Protein AF-A0A3P7K2R1-F1 (afdb_monomer_lite)

Radius of gyration: 23.36 Å; chains: 1; bounding box: 39×32×57 Å

Foldseek 3Di:
DPLPDDEVHQDDPDPPDDDPDGDDDDDDDDLQPPPPPNPPHDDVVVVVVVVVVCPDPVNVVVQVVCVVVQVVCCVVVVHRGGPVCVVVVVVVVCVVVVD

Sequence (99 aa):
MFYEGEQGKDYPEFGNWPHGWTPIPVHTLPGAEDHAGNVFAPCPRAEQLDEELRKSEEYRKLEADNKEFLDFLSEKTGMKVTLSNIYLVHDAHHIEVSL

Secondary structure (DSSP, 8-state):
--TTPPBTTTB---TTPPTT----------TTT-TTT-TT---HHHHHHHHHHHHSHHHHHHHHHTHHHHHHHHHHHSS---TTTHHHHHHHHHHHH--

pLDDT: mean 91.35, std 9.29, range [58.0, 98.69]

Organism: Strongylus vulgaris (NCBI:txid40348)

InterPro domains:
  IPR029033 Histidine phosphatase superfamily [G3DSA:3.40.50.1240] (1-98)
  IPR029033 Histidine phosphatase superfamily [SSF53254] (2-95)

Structure (mmCIF, N/CA/C/O backbone):
data_AF-A0A3P7K2R1-F1
#
_entry.id   AF-A0A3P7K2R1-F1
#
loop_
_atom_site.group_PDB
_atom_site.id
_atom_site.type_symbol
_atom_site.label_atom_id
_atom_site.label_alt_id
_atom_site.label_comp_id
_atom_site.label_asym_id
_atom_site.label_entity_id
_atom_site.label_seq_id
_atom_site.pdbx_PDB_ins_code
_atom_site.Cartn_x
_atom_site.Cartn_y
_atom_site.Cartn_z
_atom_site.occupancy
_atom_site.B_iso_or_equiv
_atom_site.auth_seq_id
_atom_site.auth_comp_id
_atom_site.auth_asym_id
_atom_site.auth_atom_id
_atom_site.pdbx_PDB_model_num
ATOM 1 N N . MET A 1 1 ? 3.168 -1.419 -30.185 1.00 58.38 1 MET A N 1
ATOM 2 C CA . MET A 1 1 ? 3.973 -2.401 -30.935 1.00 58.38 1 MET A CA 1
ATOM 3 C C . MET A 1 1 ? 4.475 -1.692 -32.176 1.00 58.38 1 MET A C 1
ATOM 5 O O . MET A 1 1 ? 3.647 -1.291 -32.984 1.00 58.38 1 MET A O 1
ATOM 9 N N . PHE A 1 2 ? 5.773 -1.405 -32.268 1.00 65.44 2 PHE A N 1
ATOM 10 C CA . PHE A 1 2 ? 6.303 -0.675 -33.419 1.00 65.44 2 PHE A CA 1
ATOM 11 C C . PHE A 1 2 ? 6.454 -1.660 -34.575 1.00 65.44 2 PHE A C 1
ATOM 13 O O . PHE A 1 2 ? 7.447 -2.373 -34.666 1.00 65.44 2 PHE A O 1
ATOM 20 N N . TYR A 1 3 ? 5.424 -1.741 -35.419 1.00 66.44 3 TYR A N 1
ATOM 21 C CA . TYR A 1 3 ? 5.425 -2.599 -36.608 1.00 66.44 3 TYR A CA 1
ATOM 22 C C . TYR A 1 3 ? 6.571 -2.263 -37.578 1.00 66.44 3 TYR A C 1
ATOM 24 O O . TYR A 1 3 ? 6.962 -3.113 -38.368 1.00 66.44 3 TYR A O 1
ATOM 32 N N . GLU A 1 4 ? 7.120 -1.050 -37.486 1.00 76.94 4 GLU A N 1
ATOM 33 C CA . GLU A 1 4 ? 8.211 -0.539 -38.324 1.00 76.94 4 GLU A CA 1
ATOM 34 C C . GLU A 1 4 ? 9.598 -0.635 -37.663 1.00 76.94 4 GLU A C 1
ATOM 36 O O . GLU A 1 4 ? 10.551 -0.058 -38.173 1.00 76.94 4 GLU A O 1
ATOM 41 N N . GLY A 1 5 ? 9.733 -1.325 -36.525 1.00 77.19 5 GLY A N 1
ATOM 42 C CA . GLY A 1 5 ? 11.025 -1.438 -35.843 1.00 77.19 5 GLY A CA 1
ATOM 43 C C . GLY A 1 5 ? 12.082 -2.170 -36.683 1.00 77.19 5 GLY A C 1
ATOM 44 O O . GLY A 1 5 ? 11.815 -3.228 -37.258 1.00 77.19 5 GLY A O 1
ATOM 45 N N . GLU A 1 6 ? 13.304 -1.646 -36.701 1.00 81.31 6 GLU A N 1
ATOM 46 C CA . GLU A 1 6 ? 14.467 -2.225 -37.377 1.00 81.31 6 GLU A CA 1
ATOM 47 C C . GLU A 1 6 ? 15.242 -3.166 -36.431 1.00 81.31 6 GLU A C 1
ATOM 49 O O . GLU A 1 6 ? 15.662 -2.780 -35.334 1.00 81.31 6 GLU A O 1
ATOM 54 N N . GLN A 1 7 ? 15.463 -4.416 -36.858 1.00 80.50 7 GLN A N 1
ATOM 55 C CA . GLN A 1 7 ? 16.265 -5.393 -36.111 1.00 80.50 7 GLN A CA 1
ATOM 56 C C . GLN A 1 7 ? 17.705 -4.893 -35.929 1.00 80.50 7 GLN A C 1
ATOM 58 O O . GLN A 1 7 ? 18.306 -4.363 -36.859 1.00 80.50 7 GLN A O 1
ATOM 63 N N . GLY A 1 8 ? 18.265 -5.061 -34.729 1.00 81.75 8 GLY A N 1
ATOM 64 C CA . GLY A 1 8 ? 19.620 -4.602 -34.399 1.00 81.75 8 GLY A CA 1
ATOM 65 C C . GLY A 1 8 ? 19.720 -3.105 -34.083 1.00 81.75 8 GLY A C 1
ATOM 66 O O . GLY A 1 8 ? 20.781 -2.651 -33.659 1.00 81.75 8 GLY A O 1
ATOM 67 N N . LYS A 1 9 ? 18.623 -2.350 -34.230 1.00 84.62 9 LYS A N 1
ATOM 68 C CA . LYS A 1 9 ? 18.534 -0.923 -33.893 1.00 84.62 9 LYS A CA 1
ATOM 69 C C . LYS A 1 9 ? 17.439 -0.645 -32.866 1.00 84.62 9 LYS A C 1
ATOM 71 O O . LYS A 1 9 ? 17.743 -0.145 -31.788 1.00 84.62 9 LYS A O 1
ATOM 76 N N . ASP A 1 10 ? 16.195 -1.012 -33.176 1.00 79.81 10 ASP A N 1
ATOM 77 C CA . ASP A 1 10 ? 15.026 -0.7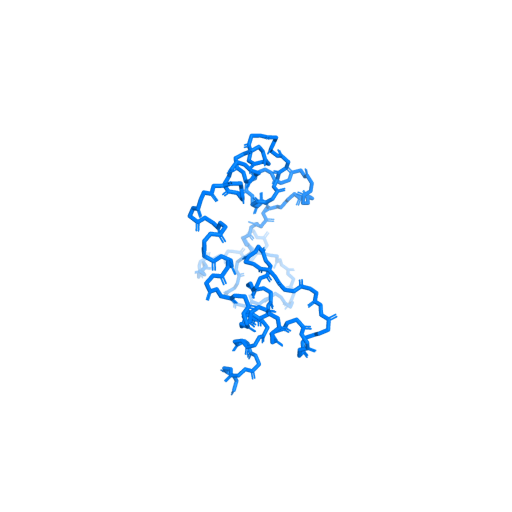55 -32.321 1.00 79.81 10 ASP A CA 1
ATOM 78 C C . ASP A 1 10 ? 14.709 -1.937 -31.389 1.00 79.81 10 ASP A C 1
ATOM 80 O O . ASP A 1 10 ? 14.068 -1.775 -30.350 1.00 79.81 10 ASP A O 1
ATOM 84 N N . TYR A 1 11 ? 15.173 -3.139 -31.739 1.00 79.50 11 TYR A N 1
ATOM 85 C CA . TYR A 1 11 ? 15.159 -4.319 -30.876 1.00 79.50 11 TYR A CA 1
ATOM 86 C C . TYR A 1 11 ? 16.397 -5.200 -31.118 1.00 79.50 11 TYR A C 1
ATOM 88 O O . TYR A 1 11 ? 16.998 -5.129 -32.194 1.00 79.50 11 TYR A O 1
ATOM 96 N N . PRO A 1 12 ? 16.807 -6.031 -30.139 1.00 84.69 12 PRO A N 1
ATOM 97 C CA . PRO A 1 12 ? 17.996 -6.868 -30.255 1.00 84.69 12 PRO A CA 1
ATOM 98 C C . PRO A 1 12 ? 17.973 -7.807 -31.462 1.00 84.69 12 PRO A C 1
ATOM 100 O O . PRO A 1 12 ? 16.979 -8.478 -31.736 1.00 84.69 12 PRO A O 1
ATOM 103 N N . GLU A 1 13 ? 19.121 -7.934 -32.127 1.00 81.50 13 GLU A N 1
ATOM 104 C CA . GLU A 1 13 ? 19.378 -8.953 -33.149 1.00 81.50 13 GLU A CA 1
ATOM 105 C C . GLU A 1 13 ? 19.674 -10.313 -32.484 1.00 81.50 13 GLU A C 1
ATOM 107 O O . GLU A 1 13 ? 20.746 -10.896 -32.620 1.00 81.50 13 GLU A O 1
ATOM 112 N N . PHE A 1 14 ? 18.729 -10.806 -31.682 1.00 80.25 14 PHE A N 1
ATOM 113 C CA . PHE A 1 14 ? 18.819 -12.107 -31.023 1.00 80.25 14 PHE A CA 1
ATOM 114 C C . PHE A 1 14 ? 17.766 -13.046 -31.609 1.00 80.25 14 PHE A C 1
ATOM 116 O O . PHE A 1 14 ? 16.590 -12.700 -31.661 1.00 80.25 14 PHE A O 1
ATOM 123 N N . GLY A 1 15 ? 18.174 -14.245 -32.039 1.00 77.69 15 GLY A N 1
ATOM 124 C CA . GLY A 1 15 ? 17.319 -15.151 -32.821 1.00 77.69 15 GLY A CA 1
ATOM 125 C C . GLY A 1 15 ? 16.009 -15.580 -32.145 1.00 77.69 15 GLY A C 1
ATOM 126 O O . GLY A 1 15 ? 15.071 -15.954 -32.838 1.00 77.69 15 GLY A O 1
ATOM 127 N N . ASN A 1 16 ? 15.921 -15.483 -30.815 1.00 81.19 16 ASN A N 1
ATOM 128 C CA . ASN A 1 16 ? 14.717 -15.823 -30.047 1.00 81.19 16 ASN A CA 1
ATOM 129 C C . ASN A 1 1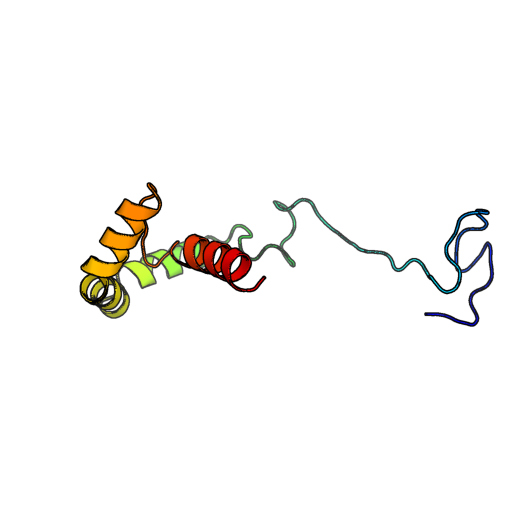6 ? 13.927 -14.590 -29.572 1.00 81.19 16 ASN A C 1
ATOM 131 O O . ASN A 1 16 ? 13.115 -14.700 -28.653 1.00 81.19 16 ASN A O 1
ATOM 135 N N . TRP A 1 17 ? 14.179 -13.406 -30.136 1.00 80.69 17 TRP A N 1
ATOM 136 C CA . TRP A 1 17 ? 13.408 -12.217 -29.787 1.00 80.69 17 TRP A CA 1
ATOM 137 C C . TRP A 1 17 ? 11.969 -12.310 -30.326 1.00 80.69 17 TRP A C 1
ATOM 139 O O . TRP A 1 17 ? 11.786 -12.645 -31.500 1.00 80.69 17 TRP A O 1
ATOM 149 N N . PRO A 1 18 ? 10.934 -12.023 -29.512 1.00 79.62 18 PRO A N 1
ATOM 150 C CA . PRO A 1 18 ? 9.551 -12.145 -29.955 1.00 79.62 18 PRO A CA 1
ATOM 151 C C . PRO A 1 18 ? 9.212 -11.155 -31.076 1.00 79.62 18 PRO A C 1
ATOM 153 O O . PRO A 1 18 ? 9.494 -9.957 -30.991 1.00 79.62 18 PRO A O 1
ATOM 156 N N . HIS A 1 19 ? 8.556 -11.660 -32.123 1.00 72.62 19 HIS A N 1
ATOM 157 C CA . HIS A 1 19 ? 8.041 -10.826 -33.204 1.00 72.62 19 HIS A CA 1
ATOM 158 C C . HIS A 1 19 ? 6.926 -9.911 -32.684 1.00 72.62 19 HIS A C 1
ATOM 160 O O . HIS A 1 19 ? 6.056 -10.350 -31.931 1.00 72.62 19 HIS A O 1
ATOM 166 N N . GLY A 1 20 ? 6.944 -8.638 -33.084 1.00 74.94 20 GLY A N 1
ATOM 167 C CA . GLY A 1 20 ? 5.978 -7.664 -3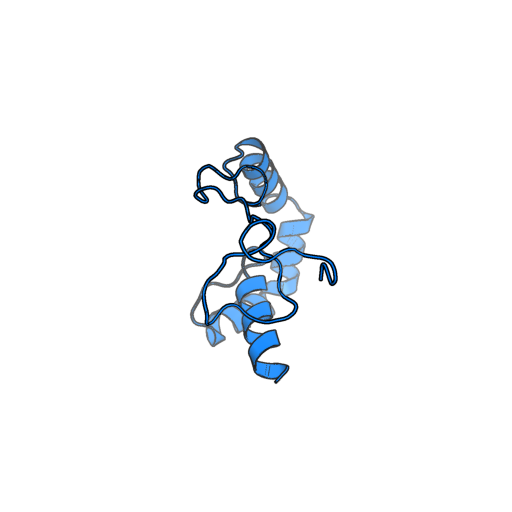2.582 1.00 74.94 20 GLY A CA 1
ATOM 168 C C . GLY A 1 20 ? 6.215 -7.274 -31.119 1.00 74.94 20 GLY A C 1
ATOM 169 O O . GLY A 1 20 ? 5.288 -6.906 -30.406 1.00 74.94 20 GLY A O 1
ATOM 170 N N . TRP A 1 21 ? 7.445 -7.333 -30.621 1.00 77.81 21 TRP A N 1
ATOM 171 C CA . TRP A 1 21 ? 7.747 -6.798 -29.299 1.00 77.81 21 TRP A CA 1
ATOM 172 C C . TRP A 1 21 ? 8.922 -5.833 -29.353 1.00 77.81 21 TRP A C 1
ATOM 174 O O . TRP A 1 21 ? 10.008 -6.168 -29.824 1.00 77.81 21 TRP A O 1
ATOM 184 N N . THR A 1 22 ? 8.695 -4.622 -28.851 1.00 80.06 22 THR A N 1
ATOM 185 C CA . THR A 1 22 ? 9.721 -3.587 -28.729 1.00 80.06 22 THR A CA 1
ATOM 186 C C . THR A 1 22 ? 10.038 -3.423 -27.250 1.00 80.06 22 THR A C 1
ATOM 188 O O . THR A 1 22 ? 9.100 -3.235 -26.468 1.00 80.06 22 THR A O 1
ATOM 191 N N . PRO A 1 23 ? 11.317 -3.482 -26.846 1.00 83.06 23 PRO A N 1
ATOM 192 C CA . PRO A 1 23 ? 11.664 -3.283 -25.453 1.00 83.06 23 PRO A CA 1
ATOM 193 C C . PRO A 1 23 ? 11.415 -1.818 -25.087 1.00 83.06 23 PRO A C 1
ATOM 195 O O . PRO A 1 23 ? 11.950 -0.910 -25.718 1.00 83.06 23 PRO A O 1
ATOM 198 N N . ILE A 1 24 ? 10.598 -1.586 -24.063 1.00 85.44 24 ILE A N 1
ATOM 199 C CA . ILE A 1 24 ? 10.406 -0.260 -23.470 1.00 85.44 24 ILE A CA 1
ATOM 200 C C . ILE A 1 24 ? 11.130 -0.277 -22.124 1.00 85.44 24 ILE A C 1
ATOM 202 O O . ILE A 1 24 ? 10.880 -1.188 -21.330 1.00 85.44 24 ILE A O 1
ATOM 206 N N . PRO A 1 25 ? 12.042 0.674 -21.856 1.00 90.69 25 PRO A N 1
ATOM 207 C CA . PRO A 1 25 ? 12.760 0.699 -20.593 1.00 90.69 25 PRO A CA 1
ATOM 208 C C . PRO A 1 25 ? 11.784 0.892 -19.429 1.00 90.69 25 PRO A C 1
ATOM 210 O O . PRO A 1 25 ? 10.942 1.789 -19.446 1.00 90.69 25 PRO A O 1
ATOM 213 N N . VAL A 1 26 ? 11.931 0.054 -18.404 1.00 93.94 26 VAL A N 1
ATOM 214 C CA . VAL A 1 26 ? 11.225 0.192 -17.128 1.00 93.94 26 VAL A CA 1
ATOM 215 C C . VAL A 1 26 ? 12.237 0.680 -16.102 1.00 93.94 26 VAL A C 1
ATOM 217 O O . VAL A 1 26 ? 13.150 -0.051 -15.719 1.00 93.94 26 VAL A O 1
ATOM 220 N N . HIS A 1 27 ? 12.107 1.939 -15.693 1.00 95.06 27 HIS A N 1
ATOM 221 C CA . HIS A 1 27 ? 12.949 2.519 -14.652 1.00 95.06 27 HIS A CA 1
ATOM 222 C C . HIS A 1 27 ? 12.421 2.120 -13.273 1.00 95.06 27 HIS A C 1
ATOM 224 O O . HIS A 1 27 ? 11.216 2.144 -13.040 1.00 95.06 27 HIS A O 1
ATOM 230 N N . THR A 1 28 ? 13.326 1.766 -12.363 1.00 94.56 28 THR A N 1
ATOM 231 C CA . THR A 1 28 ? 12.995 1.411 -10.979 1.00 94.56 28 THR A CA 1
ATOM 232 C C . THR A 1 28 ? 14.104 1.868 -10.042 1.00 94.56 28 THR A C 1
ATOM 234 O O . THR A 1 28 ? 15.251 2.033 -10.462 1.00 94.56 28 THR A O 1
ATOM 237 N N . LEU A 1 29 ? 13.759 2.035 -8.769 1.00 95.56 29 LEU A N 1
ATOM 238 C CA . LEU A 1 29 ? 14.685 2.286 -7.669 1.00 95.56 29 LEU A CA 1
ATOM 239 C C . LEU A 1 29 ? 14.488 1.218 -6.580 1.00 95.56 29 LEU A C 1
ATOM 241 O O . LEU A 1 29 ? 13.434 0.574 -6.547 1.00 95.56 29 LEU A O 1
ATOM 245 N N . PRO A 1 30 ? 15.473 0.993 -5.692 1.00 95.12 30 PRO A N 1
ATOM 246 C CA . PRO A 1 30 ? 15.237 0.256 -4.455 1.00 95.12 30 PRO A CA 1
ATOM 247 C C . PRO A 1 30 ? 14.098 0.903 -3.657 1.00 95.12 30 PRO A C 1
ATOM 249 O O . PRO A 1 30 ? 14.015 2.124 -3.579 1.00 95.12 30 PRO A O 1
ATOM 252 N N . GLY A 1 31 ? 13.237 0.106 -3.016 1.00 92.88 31 GLY A N 1
ATOM 253 C CA . GLY A 1 31 ? 12.017 0.629 -2.379 1.00 92.88 31 GLY A CA 1
ATOM 254 C C . GLY A 1 31 ? 12.248 1.687 -1.288 1.00 92.88 31 GLY A C 1
ATOM 255 O O . GLY A 1 31 ? 11.388 2.534 -1.065 1.00 92.88 31 GLY A O 1
ATOM 256 N N . ALA A 1 32 ? 13.414 1.678 -0.634 1.00 92.00 32 ALA A N 1
ATOM 257 C CA . ALA A 1 32 ? 13.791 2.693 0.355 1.00 92.00 32 ALA A CA 1
ATOM 258 C C . ALA A 1 32 ? 14.152 4.060 -0.267 1.00 92.00 32 ALA A C 1
ATOM 260 O O . ALA A 1 32 ? 14.130 5.071 0.430 1.00 92.00 32 ALA A O 1
ATOM 261 N N . GLU A 1 33 ? 14.479 4.085 -1.559 1.00 93.88 33 GLU A N 1
ATOM 262 C CA . GLU A 1 33 ? 14.879 5.272 -2.329 1.00 93.88 33 GLU A CA 1
ATOM 263 C C . GLU A 1 33 ? 13.782 5.718 -3.312 1.00 93.88 33 GLU A C 1
ATOM 265 O O . GLU A 1 33 ? 13.864 6.790 -3.913 1.00 93.88 33 GLU A O 1
ATOM 270 N N . ASP A 1 34 ? 12.742 4.900 -3.493 1.00 94.31 34 ASP A N 1
ATOM 271 C CA . ASP A 1 34 ? 11.646 5.188 -4.407 1.00 94.31 34 ASP A CA 1
ATOM 272 C C . ASP A 1 34 ? 10.630 6.153 -3.788 1.00 94.31 34 ASP A C 1
ATOM 274 O O . ASP A 1 34 ? 9.630 5.755 -3.202 1.00 94.31 34 ASP A O 1
ATOM 278 N N . HIS A 1 35 ? 10.860 7.451 -3.945 1.00 91.62 35 HIS A N 1
ATOM 279 C CA . HIS A 1 35 ? 9.926 8.477 -3.473 1.00 91.62 35 HIS A CA 1
ATOM 280 C C . HIS A 1 35 ? 8.727 8.714 -4.409 1.00 91.62 35 HIS A C 1
ATOM 282 O O . HIS A 1 35 ? 7.874 9.542 -4.091 1.00 91.62 35 HIS A O 1
ATOM 288 N N . ALA A 1 36 ? 8.668 8.042 -5.565 1.00 91.94 36 ALA A N 1
ATOM 289 C CA . ALA A 1 36 ? 7.619 8.238 -6.567 1.00 91.94 36 ALA A CA 1
ATOM 290 C C . ALA A 1 36 ? 6.600 7.089 -6.581 1.00 91.94 36 ALA A C 1
ATOM 292 O O . ALA A 1 36 ? 5.399 7.340 -6.665 1.00 91.94 36 ALA A O 1
ATOM 293 N N . GLY A 1 37 ? 7.071 5.843 -6.512 1.00 92.31 37 GLY A N 1
ATOM 294 C CA . GLY A 1 37 ? 6.248 4.636 -6.546 1.00 92.31 37 GLY A CA 1
ATOM 295 C C . GLY A 1 37 ? 5.933 4.048 -5.171 1.00 92.31 37 GLY A C 1
ATOM 296 O O . GLY A 1 37 ? 4.896 3.401 -5.014 1.00 92.31 37 GLY A O 1
ATOM 297 N N . ASN A 1 38 ? 6.767 4.287 -4.152 1.00 94.12 38 ASN A N 1
ATOM 298 C CA . ASN A 1 38 ? 6.506 3.779 -2.808 1.00 94.12 38 ASN A CA 1
ATOM 299 C C . ASN A 1 38 ? 5.541 4.701 -2.048 1.00 94.12 38 ASN A C 1
ATOM 301 O O . ASN A 1 38 ? 5.931 5.729 -1.495 1.00 94.12 38 ASN A O 1
ATOM 305 N N . VAL A 1 39 ? 4.279 4.285 -1.944 1.00 90.31 39 VAL A N 1
ATOM 306 C CA . VAL A 1 39 ? 3.256 4.986 -1.144 1.00 90.31 39 VAL A CA 1
ATOM 307 C C . VAL A 1 39 ? 3.571 5.021 0.359 1.00 90.31 39 VAL A C 1
ATOM 309 O O . VAL A 1 39 ? 2.978 5.810 1.089 1.00 90.31 39 VAL A O 1
ATOM 312 N N . PHE A 1 40 ? 4.521 4.200 0.816 1.00 90.56 40 PHE A N 1
ATOM 313 C CA . PHE A 1 40 ? 5.038 4.159 2.185 1.00 90.56 40 PHE A CA 1
ATOM 314 C C . PHE A 1 40 ? 6.447 4.758 2.299 1.00 90.56 40 PHE A C 1
ATOM 316 O O . PHE A 1 40 ? 7.187 4.428 3.227 1.00 90.56 40 PHE A O 1
ATOM 323 N N . ALA A 1 41 ? 6.854 5.611 1.353 1.00 93.00 41 ALA A N 1
ATOM 324 C CA . ALA A 1 41 ? 8.110 6.343 1.462 1.00 93.00 41 ALA A CA 1
ATOM 325 C C . ALA A 1 41 ? 8.173 7.109 2.806 1.00 93.00 41 ALA A C 1
ATOM 327 O O . ALA A 1 41 ? 7.162 7.695 3.211 1.00 93.00 41 ALA A O 1
ATOM 328 N N . PRO A 1 42 ? 9.333 7.138 3.501 1.00 91.81 42 PRO A N 1
ATOM 329 C CA . PRO A 1 42 ? 9.449 7.779 4.809 1.00 91.81 42 PRO A CA 1
ATOM 330 C C . PRO A 1 42 ? 8.955 9.230 4.795 1.00 91.81 42 PRO A C 1
ATOM 332 O O . PRO A 1 42 ? 9.507 10.086 4.102 1.00 91.81 42 PRO A O 1
ATOM 335 N N . CYS A 1 43 ? 7.912 9.509 5.575 1.00 92.88 43 CYS A N 1
ATOM 336 C CA . CYS A 1 43 ? 7.280 10.821 5.634 1.00 92.88 43 CYS A CA 1
ATOM 337 C C . CYS A 1 43 ? 6.790 11.105 7.063 1.00 92.88 43 CYS A C 1
ATOM 339 O O . CYS A 1 43 ? 5.668 10.733 7.414 1.00 92.88 43 CYS A O 1
ATOM 341 N N . PRO A 1 44 ? 7.581 11.824 7.885 1.00 95.88 44 PRO A N 1
ATOM 342 C CA . PRO A 1 44 ? 7.214 12.119 9.273 1.00 95.88 44 PRO A CA 1
ATOM 343 C C . PRO A 1 44 ? 5.865 12.837 9.412 1.00 95.88 44 PRO A C 1
ATOM 345 O O . PRO A 1 44 ? 5.142 12.655 10.389 1.00 95.88 44 PRO A O 1
ATOM 348 N N . ARG A 1 45 ? 5.488 13.650 8.414 1.00 96.38 45 ARG A N 1
ATOM 349 C CA . ARG A 1 45 ? 4.186 14.326 8.414 1.00 96.38 45 ARG A CA 1
ATOM 350 C C . ARG A 1 45 ? 3.028 13.352 8.195 1.00 96.38 45 ARG A C 1
ATOM 352 O O . ARG A 1 45 ? 1.976 13.551 8.794 1.00 96.38 45 ARG A O 1
ATOM 359 N N . ALA A 1 46 ? 3.204 12.333 7.355 1.00 95.06 46 ALA A N 1
ATOM 360 C CA . ALA A 1 46 ? 2.184 11.311 7.146 1.00 95.06 46 ALA A CA 1
ATOM 361 C C . ALA A 1 46 ? 1.976 10.486 8.422 1.00 95.06 46 ALA A C 1
ATOM 363 O O . ALA A 1 46 ? 0.837 10.305 8.834 1.00 95.06 46 ALA A O 1
ATOM 364 N N . GLU A 1 47 ? 3.063 10.091 9.092 1.00 95.88 47 GLU A N 1
ATOM 365 C CA . GLU A 1 47 ? 3.007 9.386 10.382 1.00 95.88 47 GLU A CA 1
ATOM 366 C C . GLU A 1 47 ? 2.257 10.206 11.440 1.00 95.88 47 GLU A C 1
ATOM 368 O O . GLU A 1 47 ? 1.336 9.704 12.084 1.00 95.88 47 GLU A O 1
ATOM 373 N N . GLN A 1 48 ? 2.578 11.498 11.566 1.00 98.12 48 GLN A N 1
ATOM 374 C CA . GLN A 1 48 ? 1.881 12.391 12.493 1.00 98.12 48 GLN A CA 1
ATOM 375 C C . GLN A 1 48 ? 0.372 12.470 12.198 1.00 98.12 48 GLN A C 1
ATOM 377 O O . GLN A 1 48 ? -0.446 12.385 13.112 1.00 98.12 48 GLN A O 1
ATOM 382 N N . LEU A 1 49 ? -0.001 12.651 10.929 1.00 97.62 49 LEU A N 1
ATOM 383 C CA . LEU A 1 49 ? -1.403 12.769 10.515 1.00 97.62 49 LEU A CA 1
ATOM 384 C C . LEU A 1 49 ? -2.186 11.473 10.740 1.00 97.62 49 LEU A C 1
ATOM 386 O O . LEU A 1 49 ? -3.346 11.513 11.141 1.00 97.62 49 LEU A O 1
ATOM 390 N N . ASP A 1 50 ? -1.551 10.332 10.505 1.00 96.44 50 ASP A N 1
ATOM 391 C CA . ASP A 1 50 ? -2.126 9.011 10.733 1.00 96.44 50 ASP A CA 1
ATOM 392 C C . ASP A 1 50 ? -2.358 8.754 12.235 1.00 96.44 50 ASP A C 1
ATOM 394 O O . ASP A 1 50 ? -3.411 8.259 12.640 1.00 96.44 50 ASP A O 1
ATOM 398 N N . GLU A 1 51 ? -1.439 9.184 13.104 1.00 97.31 51 GLU A N 1
ATOM 399 C CA . GLU A 1 51 ? -1.667 9.162 14.552 1.00 97.31 51 GLU A CA 1
ATOM 400 C C . GLU A 1 51 ? -2.800 10.090 15.009 1.00 97.31 51 GLU A C 1
ATOM 402 O O . GLU A 1 51 ? -3.584 9.711 15.886 1.00 97.31 51 GLU A O 1
ATOM 407 N N . GLU A 1 52 ? -2.870 11.308 14.465 1.00 98.38 52 GLU A N 1
ATOM 408 C CA . GLU A 1 52 ? -3.945 12.267 14.751 1.00 98.38 52 GLU A CA 1
ATOM 409 C C . GLU A 1 52 ? -5.306 11.689 14.333 1.00 98.38 52 GLU A C 1
ATOM 411 O O . GLU A 1 52 ? -6.249 11.707 15.127 1.00 98.38 52 GLU A O 1
ATOM 416 N N . LEU A 1 53 ? -5.384 11.086 13.141 1.00 98.00 53 LEU A N 1
ATOM 417 C CA . LEU A 1 53 ? -6.576 10.408 12.631 1.00 98.00 53 LEU A CA 1
ATOM 418 C C . LEU A 1 53 ? -7.020 9.271 13.557 1.00 98.00 53 LEU A C 1
ATOM 420 O 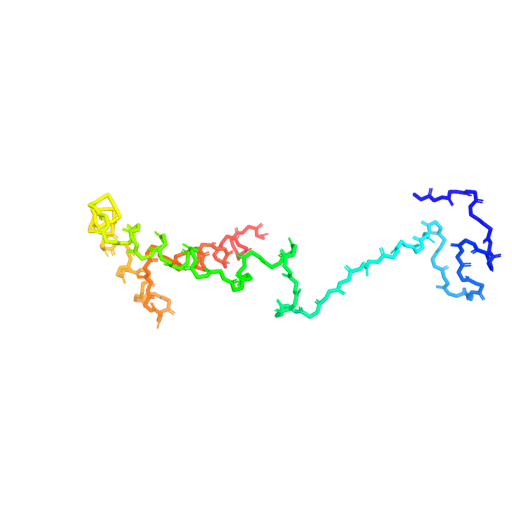O . LEU A 1 53 ? -8.185 9.208 13.934 1.00 98.00 53 LEU A O 1
ATOM 424 N N . ARG A 1 54 ? -6.105 8.392 13.981 1.00 97.19 54 ARG A N 1
ATOM 425 C CA . ARG A 1 54 ? -6.457 7.256 14.856 1.00 97.19 54 ARG A CA 1
ATOM 426 C C . ARG A 1 54 ? -6.949 7.677 16.240 1.00 97.19 54 ARG A C 1
ATOM 428 O O . ARG A 1 54 ? -7.654 6.914 16.900 1.00 97.19 54 ARG A O 1
ATOM 435 N N . LYS A 1 55 ? -6.577 8.873 16.698 1.00 97.81 55 LYS A N 1
ATOM 436 C CA . LYS A 1 55 ? -7.041 9.450 17.970 1.00 97.81 55 LYS A CA 1
ATOM 437 C C . LYS A 1 55 ? -8.376 10.193 17.824 1.00 97.81 55 LYS A C 1
ATOM 439 O O . LYS A 1 55 ? -8.967 10.524 18.855 1.00 97.81 55 LYS A O 1
ATOM 444 N N . SER A 1 56 ? -8.846 10.437 16.598 1.00 98.50 56 SER A N 1
ATOM 445 C CA . SER A 1 56 ? -10.090 11.160 16.331 1.00 98.50 56 SER A CA 1
ATOM 446 C C . SER A 1 56 ? -11.316 10.404 16.853 1.00 98.50 56 SER A C 1
ATOM 448 O O . SER A 1 56 ? -11.302 9.180 17.032 1.00 98.50 56 SER A O 1
ATOM 450 N N . GLU A 1 57 ? -12.390 11.143 17.130 1.00 98.62 57 GLU A N 1
ATOM 451 C CA . GLU A 1 57 ? -13.641 10.557 17.613 1.00 98.62 57 GLU A CA 1
ATOM 452 C C . GLU A 1 57 ? -14.257 9.634 16.557 1.00 98.62 57 GLU A C 1
ATOM 454 O O . GLU A 1 57 ? -14.715 8.542 16.880 1.00 98.62 57 GLU A O 1
ATOM 459 N N . GLU A 1 58 ? -14.205 10.037 15.290 1.00 98.31 58 GLU A N 1
ATOM 460 C CA . GLU A 1 58 ? -14.778 9.317 14.157 1.00 98.31 58 GLU A CA 1
ATOM 461 C C . GLU A 1 58 ? -14.104 7.961 13.957 1.00 98.31 58 GLU A C 1
ATOM 463 O O . GLU A 1 58 ? -14.794 6.951 13.817 1.00 98.31 58 GLU A O 1
ATOM 468 N N . TYR A 1 59 ? -12.767 7.918 13.995 1.00 98.31 59 TYR A N 1
ATOM 469 C CA . TYR A 1 59 ? -12.023 6.668 13.846 1.00 98.31 59 TYR A CA 1
ATOM 470 C C . TYR A 1 59 ? -12.317 5.713 15.006 1.00 98.31 59 TYR A C 1
ATOM 472 O O . TYR A 1 59 ? -12.636 4.542 14.795 1.00 98.31 59 TYR A O 1
ATOM 480 N N . ARG A 1 60 ? -12.263 6.218 16.246 1.00 98.31 60 ARG A N 1
ATOM 481 C CA . ARG A 1 60 ? -12.525 5.411 17.447 1.00 98.31 60 ARG A CA 1
ATOM 482 C C . ARG A 1 60 ? -13.962 4.907 17.500 1.00 98.31 60 ARG A C 1
ATOM 484 O O . ARG A 1 60 ? -14.191 3.781 17.937 1.00 98.31 60 ARG A O 1
ATOM 491 N N . LYS A 1 61 ? -14.920 5.722 17.057 1.00 98.62 61 LYS A N 1
ATOM 492 C CA . LYS A 1 61 ? -16.320 5.323 16.939 1.00 98.62 61 LYS A CA 1
ATOM 493 C C . LYS A 1 61 ? -16.487 4.229 15.891 1.00 98.62 61 LYS A C 1
ATOM 495 O O . LYS A 1 61 ? -17.101 3.217 16.195 1.00 98.62 61 LYS A O 1
ATOM 500 N N . LEU A 1 62 ? -15.885 4.379 14.710 1.00 98.50 62 LEU A N 1
ATOM 501 C CA . LEU A 1 62 ? -15.934 3.352 13.669 1.00 98.50 62 LEU A CA 1
ATOM 502 C C . LEU A 1 62 ? -15.337 2.022 14.154 1.00 98.50 62 LEU A C 1
ATOM 504 O O . LEU A 1 62 ? -15.893 0.962 13.874 1.00 98.50 62 LEU A O 1
ATOM 508 N N . GLU A 1 63 ? -14.237 2.066 14.906 1.00 97.94 63 GLU A N 1
ATOM 509 C CA . GLU A 1 63 ? -13.620 0.867 15.483 1.00 97.94 63 GLU A CA 1
ATOM 510 C C . GLU A 1 63 ? -14.520 0.219 16.545 1.00 97.94 63 GLU A C 1
ATOM 512 O O . GLU A 1 63 ? -14.699 -0.998 16.538 1.00 97.94 63 GLU A O 1
ATOM 517 N N . ALA A 1 64 ? -15.130 1.022 17.422 1.00 98.44 64 ALA A N 1
ATOM 518 C CA . ALA A 1 64 ? -16.061 0.535 18.437 1.00 98.44 64 ALA A CA 1
ATOM 519 C C . ALA A 1 64 ? -17.325 -0.083 17.815 1.00 98.44 64 ALA A C 1
ATOM 521 O O . ALA A 1 64 ? -17.713 -1.187 18.198 1.00 98.44 64 ALA A O 1
ATOM 522 N N . ASP A 1 65 ? -17.918 0.590 16.826 1.00 98.69 65 ASP A N 1
ATOM 523 C CA . ASP A 1 65 ? -19.135 0.157 16.132 1.00 98.69 65 ASP A CA 1
ATOM 524 C C . ASP A 1 65 ? -18.918 -1.163 15.362 1.00 98.69 65 ASP A C 1
ATOM 526 O O . ASP A 1 65 ? -19.860 -1.929 15.175 1.00 98.69 65 ASP A O 1
ATOM 530 N N . ASN A 1 66 ? -17.678 -1.470 14.955 1.00 98.56 66 ASN A N 1
ATOM 531 C CA . ASN A 1 66 ? -17.319 -2.692 14.220 1.00 98.56 66 ASN A CA 1
ATOM 532 C C . ASN A 1 66 ? -16.545 -3.716 15.063 1.00 98.56 66 ASN A C 1
ATOM 534 O O . ASN A 1 66 ? -15.999 -4.680 14.519 1.00 98.56 66 ASN A O 1
ATOM 538 N N . LYS A 1 67 ? -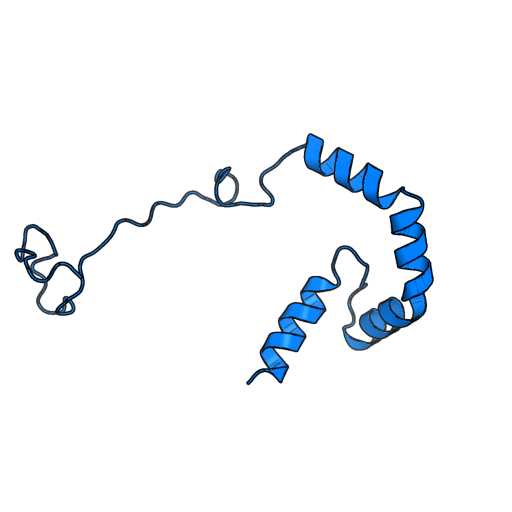16.485 -3.534 16.388 1.00 98.44 67 LYS A N 1
ATOM 539 C CA . LYS A 1 67 ? -15.637 -4.345 17.267 1.00 98.44 67 LYS A CA 1
ATOM 540 C C . LYS A 1 67 ? -15.892 -5.848 17.136 1.00 98.44 67 LYS A C 1
ATOM 542 O O . LYS A 1 67 ? -14.938 -6.610 17.026 1.00 98.44 67 LYS A O 1
ATOM 547 N N . GLU A 1 68 ? -17.154 -6.269 17.128 1.00 98.69 68 GLU A N 1
ATOM 548 C CA . GLU A 1 68 ? -17.516 -7.690 17.032 1.00 98.69 68 GLU A CA 1
ATOM 549 C C . GLU A 1 68 ? -16.997 -8.325 15.733 1.00 98.69 68 GLU A C 1
ATOM 551 O O . GLU A 1 68 ? -16.445 -9.423 15.745 1.00 98.69 68 GLU A O 1
ATOM 556 N N . PHE A 1 69 ? -17.102 -7.604 14.615 1.00 98.56 69 PHE A N 1
ATOM 557 C CA . PHE A 1 69 ? -16.611 -8.076 13.325 1.00 98.56 69 PHE A CA 1
ATOM 558 C C . PHE A 1 69 ? -15.081 -8.155 13.287 1.00 98.56 69 PHE A C 1
ATOM 560 O O . PHE A 1 69 ? -14.525 -9.150 12.823 1.00 98.56 69 PHE A O 1
ATOM 567 N N . LEU A 1 70 ? -14.389 -7.143 13.816 1.00 98.56 70 LEU A N 1
ATOM 568 C CA . LEU A 1 70 ? -12.926 -7.141 13.905 1.00 98.56 70 LEU A CA 1
ATOM 569 C C . LEU A 1 70 ? -12.405 -8.267 14.814 1.00 98.56 70 LEU A C 1
ATOM 571 O O . LEU A 1 70 ? -11.408 -8.914 14.482 1.00 98.56 70 LEU A O 1
ATOM 575 N N . ASP A 1 71 ? -13.094 -8.545 15.923 1.00 98.69 71 ASP A N 1
ATOM 576 C CA . ASP A 1 71 ? -12.776 -9.665 16.812 1.00 98.69 71 ASP A CA 1
ATOM 577 C C . ASP A 1 71 ? -13.000 -11.012 16.104 1.00 98.69 71 ASP A C 1
ATOM 579 O O . ASP A 1 71 ? -12.127 -11.880 16.153 1.00 98.69 71 ASP A O 1
ATOM 583 N N . PHE A 1 72 ? -14.118 -11.170 15.384 1.00 98.62 72 PHE A N 1
ATOM 584 C CA . PHE A 1 72 ? -14.395 -12.360 14.574 1.00 98.62 72 PHE A CA 1
ATOM 585 C C . PHE A 1 72 ? -13.294 -12.602 13.537 1.00 98.62 72 PHE A C 1
ATOM 587 O O . PHE A 1 72 ? -12.757 -13.708 13.450 1.00 98.62 72 PHE A O 1
ATOM 594 N N . LEU A 1 73 ? -12.917 -11.571 12.773 1.00 98.44 73 LEU A N 1
ATOM 595 C CA . LEU A 1 73 ? -11.829 -11.682 11.804 1.00 98.44 73 LEU A CA 1
ATOM 596 C C . LEU A 1 73 ? -10.519 -12.051 12.497 1.00 98.44 73 LEU A C 1
ATOM 598 O O . LEU A 1 73 ? -9.798 -12.913 11.999 1.00 98.44 73 LEU A O 1
ATOM 602 N N . SER A 1 74 ? -10.231 -11.458 13.658 1.00 98.56 74 SER A N 1
ATOM 603 C CA . SER A 1 74 ? -9.018 -11.770 14.416 1.00 98.56 74 SER A CA 1
ATOM 604 C C . SER A 1 74 ? -8.966 -13.233 14.856 1.00 98.56 74 SER A C 1
ATOM 606 O O . SER A 1 74 ? -7.936 -13.891 14.721 1.00 98.56 74 SER A O 1
ATOM 608 N N . GLU A 1 75 ? -10.092 -13.772 15.328 1.00 98.62 75 GLU A N 1
ATOM 609 C CA . GLU A 1 75 ? -10.217 -15.181 15.701 1.00 98.62 75 GLU A CA 1
ATOM 610 C C . GLU A 1 75 ? -10.012 -16.103 14.491 1.00 98.62 75 GLU A C 1
ATOM 612 O O . GLU A 1 75 ? -9.265 -17.076 14.578 1.00 98.62 75 GLU A O 1
ATOM 617 N N . LYS A 1 76 ? -10.651 -15.803 13.352 1.00 97.88 76 LYS A N 1
ATOM 618 C CA . LYS A 1 76 ? -10.602 -16.677 12.165 1.00 97.88 76 LYS A CA 1
ATOM 619 C C . LYS A 1 76 ? -9.271 -16.642 11.433 1.00 97.88 76 LYS A C 1
ATOM 621 O O . LYS A 1 76 ? -8.868 -17.653 10.868 1.00 97.88 76 LYS A O 1
ATOM 626 N N . THR A 1 77 ? -8.603 -15.497 11.433 1.00 97.06 77 THR A N 1
ATOM 627 C CA . THR A 1 77 ? -7.322 -15.316 10.738 1.00 97.06 77 THR A CA 1
ATOM 628 C C . THR A 1 77 ? -6.118 -15.642 11.620 1.00 97.06 77 THR A C 1
ATOM 630 O O . THR A 1 77 ? -5.035 -15.893 11.100 1.00 97.06 77 THR A O 1
ATOM 633 N N . GLY A 1 78 ? -6.276 -15.629 12.949 1.00 97.31 78 GLY A N 1
ATOM 634 C CA . GLY A 1 78 ? -5.177 -15.803 13.902 1.00 97.31 78 GLY A CA 1
ATOM 635 C C . GLY A 1 78 ? -4.248 -14.587 14.026 1.00 97.31 78 GLY A C 1
ATOM 636 O O . GLY A 1 78 ? -3.266 -14.649 14.765 1.00 97.31 78 GLY A O 1
ATOM 637 N N . MET A 1 79 ? -4.545 -13.476 13.341 1.00 96.81 79 MET A N 1
ATOM 638 C CA . MET A 1 79 ? -3.840 -12.196 13.476 1.00 96.81 79 MET A CA 1
ATOM 639 C C . MET A 1 79 ? -4.735 -11.169 14.169 1.00 96.81 79 MET A C 1
ATOM 641 O O . MET A 1 79 ? -5.950 -11.215 14.038 1.00 96.81 79 MET A O 1
ATOM 645 N N . LYS A 1 80 ? -4.161 -10.193 14.879 1.00 98.06 80 LYS A N 1
ATOM 646 C CA . LYS A 1 80 ? -4.958 -9.074 15.401 1.00 98.06 80 LYS A CA 1
ATOM 647 C C . LYS A 1 80 ? -5.400 -8.177 14.242 1.00 98.06 80 LYS A C 1
ATOM 649 O O . LYS A 1 80 ? -4.570 -7.465 13.672 1.00 98.06 80 LYS A O 1
ATOM 654 N N . VAL A 1 81 ? -6.690 -8.189 13.928 1.00 98.31 81 VAL A N 1
ATOM 655 C CA . VAL A 1 81 ? -7.298 -7.362 12.884 1.00 98.31 81 VAL A CA 1
ATOM 656 C C . VAL A 1 81 ? -7.842 -6.070 13.492 1.00 98.31 81 VAL A C 1
ATOM 658 O O . VAL A 1 81 ? -8.530 -6.070 14.509 1.00 98.31 81 VAL A O 1
ATOM 661 N N . THR A 1 82 ? -7.507 -4.953 12.862 1.00 97.56 82 THR A N 1
ATOM 662 C CA . THR A 1 82 ? -7.953 -3.596 13.186 1.00 97.56 82 THR A CA 1
ATOM 663 C C . THR A 1 82 ? -8.360 -2.894 11.893 1.00 97.56 82 THR A C 1
ATOM 665 O O . THR A 1 82 ? -8.070 -3.367 10.791 1.00 97.56 82 THR A O 1
ATOM 668 N N . LEU A 1 83 ? -8.974 -1.713 11.993 1.00 97.56 83 LEU A N 1
ATOM 669 C CA . LEU A 1 83 ? -9.292 -0.913 10.803 1.00 97.56 83 LEU A CA 1
ATOM 670 C C . LEU A 1 83 ? -8.052 -0.587 9.946 1.00 97.56 83 LEU A C 1
ATOM 672 O O . LEU A 1 83 ? -8.169 -0.447 8.734 1.00 97.56 83 LEU A O 1
ATOM 676 N N . SER A 1 84 ? -6.858 -0.512 10.545 1.00 95.06 84 SER A N 1
ATOM 677 C CA . SER A 1 84 ? -5.621 -0.178 9.829 1.00 95.06 84 SER A CA 1
ATOM 678 C C . SER A 1 84 ? -5.029 -1.331 9.019 1.00 95.06 84 SER A C 1
ATOM 680 O O . SER A 1 84 ? -4.119 -1.091 8.234 1.00 95.06 84 SER A O 1
ATOM 682 N N . ASN A 1 85 ? -5.472 -2.575 9.226 1.00 96.50 85 ASN A N 1
ATOM 683 C CA . ASN A 1 85 ? -4.908 -3.743 8.540 1.00 96.50 85 ASN A CA 1
ATOM 684 C C . ASN A 1 85 ? -5.958 -4.699 7.951 1.00 96.50 85 ASN A C 1
ATOM 686 O O . ASN A 1 85 ? -5.582 -5.674 7.305 1.00 96.50 85 ASN A O 1
ATOM 690 N N . ILE A 1 86 ? -7.254 -4.414 8.116 1.00 97.62 86 ILE A N 1
ATOM 691 C CA . ILE A 1 86 ? -8.351 -5.245 7.596 1.00 97.62 86 ILE A CA 1
ATOM 692 C C . ILE A 1 86 ? -8.274 -5.473 6.078 1.00 97.62 86 ILE A C 1
ATOM 694 O O . ILE A 1 86 ? -8.692 -6.525 5.596 1.00 97.62 86 ILE A O 1
ATOM 698 N N . TYR A 1 87 ? -7.681 -4.536 5.329 1.00 96.06 87 TYR A N 1
ATOM 699 C CA . TYR A 1 87 ? -7.482 -4.672 3.885 1.00 96.06 87 TYR A CA 1
ATOM 700 C C . TYR A 1 87 ? -6.652 -5.911 3.514 1.00 96.06 87 TYR A C 1
ATOM 702 O O . TYR A 1 87 ? -6.904 -6.506 2.475 1.00 96.06 87 TYR A O 1
ATOM 710 N N . LEU A 1 88 ? -5.732 -6.358 4.380 1.00 96.25 88 LEU A N 1
ATOM 711 C CA . LEU A 1 88 ? -4.937 -7.569 4.145 1.00 96.25 88 LEU A CA 1
ATOM 712 C C . LEU A 1 88 ? -5.819 -8.821 4.077 1.00 96.25 88 LEU A C 1
ATOM 714 O O . LEU A 1 88 ? -5.573 -9.715 3.272 1.00 96.25 88 LEU A O 1
ATOM 718 N N . VAL A 1 89 ? -6.858 -8.874 4.914 1.00 97.06 89 VAL A N 1
ATOM 719 C CA . VAL A 1 89 ? -7.821 -9.981 4.927 1.00 97.06 89 VAL A CA 1
ATOM 720 C C . VAL A 1 89 ? -8.753 -9.875 3.728 1.00 97.06 89 VAL A C 1
ATOM 722 O O . VAL A 1 89 ? -9.012 -10.877 3.069 1.00 97.06 89 VAL A O 1
ATOM 725 N N . HIS A 1 90 ? -9.238 -8.666 3.436 1.00 96.44 90 HIS A N 1
ATOM 726 C CA . HIS A 1 90 ? -10.128 -8.424 2.305 1.00 96.44 90 HIS A CA 1
ATOM 727 C C . HIS A 1 90 ? -9.476 -8.797 0.970 1.00 96.44 90 HIS A C 1
ATOM 729 O O . HIS A 1 90 ? -10.088 -9.531 0.203 1.00 96.44 90 HIS A O 1
ATOM 735 N N . ASP A 1 91 ? -8.251 -8.338 0.704 1.00 96.50 91 ASP A N 1
ATOM 736 C CA . ASP A 1 91 ? -7.555 -8.614 -0.558 1.00 96.50 91 ASP A CA 1
ATOM 737 C C . ASP A 1 91 ? -7.324 -10.109 -0.754 1.00 96.50 91 ASP A C 1
ATOM 739 O O . ASP A 1 91 ? -7.671 -10.656 -1.801 1.00 96.50 91 ASP A O 1
ATOM 743 N N . ALA A 1 92 ? -6.805 -10.786 0.275 1.00 95.50 92 ALA A N 1
ATOM 744 C CA . ALA A 1 92 ? -6.598 -12.227 0.227 1.00 95.50 92 ALA A CA 1
ATOM 745 C C . ALA A 1 92 ? -7.924 -12.964 -0.004 1.00 95.50 92 ALA A C 1
ATOM 747 O O . ALA A 1 92 ? -8.028 -13.790 -0.906 1.00 95.50 92 ALA A O 1
ATOM 748 N N . HIS A 1 93 ? -8.963 -12.628 0.765 1.00 95.31 93 HIS A N 1
ATOM 749 C CA . HIS A 1 93 ? -10.269 -13.255 0.614 1.00 95.31 93 HIS A CA 1
ATOM 750 C C . HIS A 1 93 ? -10.860 -13.019 -0.779 1.00 95.31 93 HIS A C 1
ATOM 752 O O . HIS A 1 93 ? -11.345 -13.964 -1.391 1.00 95.31 93 HIS A O 1
ATOM 758 N N . HIS A 1 94 ? -10.788 -11.789 -1.295 1.00 96.50 94 HIS A N 1
ATOM 759 C CA . HIS A 1 94 ? -11.314 -11.428 -2.607 1.00 96.50 94 HIS A CA 1
ATOM 760 C C . HIS A 1 94 ? -10.653 -12.234 -3.726 1.00 96.50 94 HIS A C 1
ATOM 762 O O . HIS A 1 94 ? -11.360 -12.747 -4.590 1.00 96.50 94 HIS A O 1
ATOM 768 N N . ILE A 1 95 ? -9.326 -12.384 -3.695 1.00 96.88 95 ILE A N 1
ATOM 769 C CA . ILE A 1 95 ? -8.588 -13.173 -4.689 1.00 96.88 95 ILE A CA 1
ATOM 770 C C . ILE A 1 95 ? -9.028 -14.641 -4.652 1.00 96.88 95 ILE A C 1
ATOM 772 O O . ILE A 1 95 ? -9.319 -15.211 -5.698 1.00 96.88 95 ILE A O 1
ATOM 776 N N . GLU A 1 96 ? -9.135 -15.235 -3.462 1.00 95.12 96 GLU A N 1
ATOM 777 C CA . GLU A 1 96 ? -9.465 -16.658 -3.305 1.00 95.12 96 GLU A CA 1
ATOM 778 C C . GLU A 1 96 ? -10.911 -16.998 -3.699 1.00 95.12 96 GLU A C 1
ATOM 780 O O . GLU A 1 96 ? -11.183 -18.112 -4.138 1.00 95.12 96 GLU A O 1
ATOM 785 N N . VAL A 1 97 ? -11.851 -16.057 -3.554 1.00 95.12 97 VAL A N 1
ATOM 786 C CA . VAL A 1 97 ? -13.274 -16.291 -3.879 1.00 95.12 97 VAL A CA 1
ATOM 787 C C . VAL A 1 97 ? -13.690 -15.810 -5.268 1.00 95.12 97 VAL A C 1
ATOM 789 O O . VAL A 1 97 ? -14.823 -16.064 -5.672 1.00 95.12 97 VAL A O 1
ATOM 792 N N . SER A 1 98 ? -12.818 -15.091 -5.979 1.00 87.31 98 SER A N 1
ATOM 793 C CA . SER A 1 98 ? -13.111 -14.547 -7.318 1.00 87.31 98 SER A CA 1
ATOM 794 C C . SER A 1 98 ? -12.562 -15.407 -8.465 1.00 87.31 98 SER A C 1
ATOM 796 O O . SER A 1 98 ? -12.644 -14.991 -9.623 1.00 87.31 98 SER A O 1
ATOM 798 N N . LEU A 1 99 ? -12.008 -16.582 -8.152 1.00 58.00 99 LEU A N 1
ATOM 799 C CA . LEU A 1 99 ? -11.617 -17.627 -9.106 1.00 58.00 99 LEU A CA 1
ATOM 800 C C . LEU A 1 99 ? -12.765 -18.618 -9.336 1.00 58.00 99 LEU A C 1
ATOM 802 O O . LEU A 1 99 ? -12.90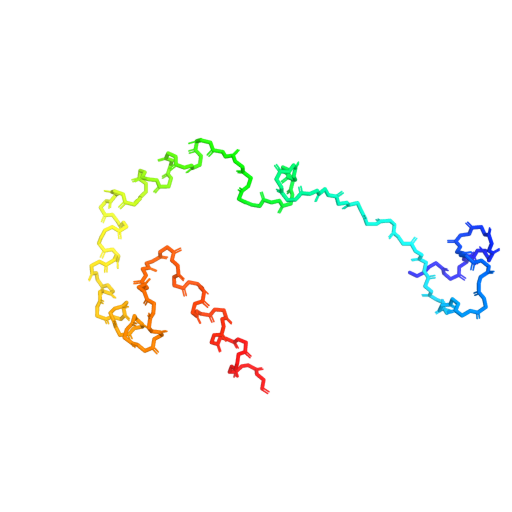0 -19.077 -10.494 1.00 58.00 99 LEU A O 1
#